Protein AF-A0A923MBY4-F1 (afdb_monomer)

Radius of gyration: 16.0 Å; Cα contacts (8 Å, |Δi|>4): 200; chains: 1; bounding box: 42×30×40 Å

InterPro domains:
  IPR032598 Transcriptional regulator RsaM-like [PF16245] (9-119)

Nearest PDB structures (foldseek):
  4o2h-assembly1_A-2  TM=8.541E-01  e=1.862E-09  Burkholderia cenoce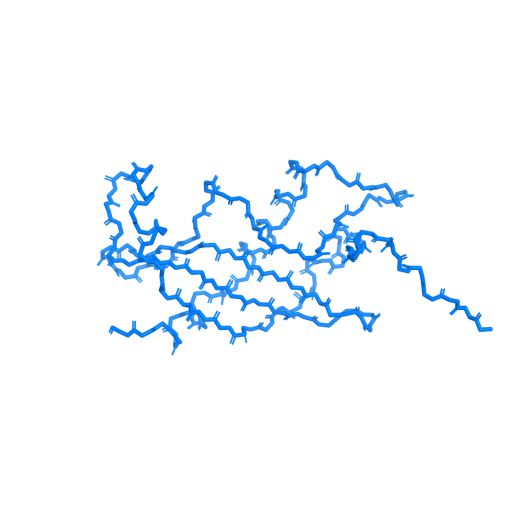pacia J2315
  4o2h-assembly2_B-3  TM=8.274E-01  e=9.490E-09  Burkholderia cenocepacia J2315
  4bg7-assembly1_B  TM=3.794E-01  e=2.774E-01  Tequintavirus T5
  1ylx-assembly1_B  TM=4.363E-01  e=9.270E-01  Geobacillus stearothermophilus
  5a4o-assembly1_B  TM=4.547E-01  e=3.942E+00  Burkholderia pseudomallei K96243

Solvent-accessible surface area (backbone atoms only — not comparable to full-atom values): 7611 Å² total; per-residue (Å²): 134,84,77,79,87,69,50,93,83,71,45,48,76,38,48,63,71,63,58,72,72,62,71,68,43,83,72,51,30,46,77,32,69,67,55,45,72,64,41,78,86,44,98,64,74,55,77,48,21,19,43,39,37,29,34,34,78,55,95,93,38,83,46,47,43,30,43,40,34,35,24,40,86,91,65,50,73,44,71,48,77,92,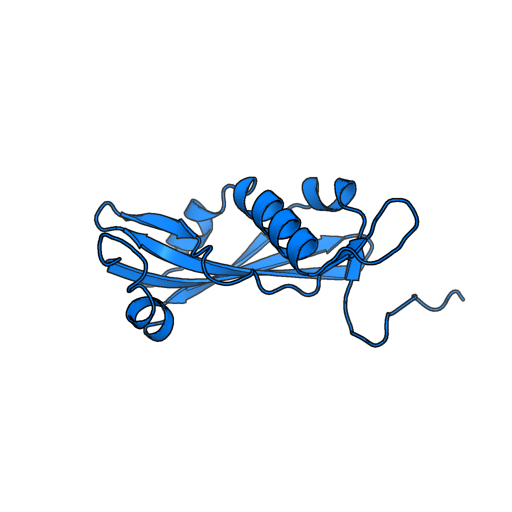52,76,66,49,58,42,66,38,44,22,47,99,88,66,48,75,51,52,72,70,56,37,43,54,51,52,50,54,45,55,72,70,48,87,52,58,69,65,45,56,77,49,40,86,128

Secondary structure (DSSP, 8-state):
-PPP---TT--EEEEHHHHTT--PEEEEEEE-HHHHHTGGGSSS--SEEEEEEEEEEETTEEEEEEEEEEE-TT--EEE--SSPPEESEEEE-TTSPBPPHHHHHHHHHHHHHHS--HHHHHHTS--

Sequence (127 aa):
MSVPSHSFDRRVRLKTEPLRTIVFEHVCTLQDLSILDDSNHIGEPPVSAGMTEWQARFDGHLLSLSWDWMRTKDGTLIADTSVPPRSNLQPIDARGYDRTEHDTHAILWSVIGAMSWQPAARSNAPV

Structure (mmCIF, N/CA/C/O backbone):
data_AF-A0A923MBY4-F1
#
_entry.id   AF-A0A923MBY4-F1
#
loop_
_atom_site.group_PDB
_atom_site.id
_atom_site.type_symbol
_atom_site.label_atom_id
_atom_site.label_alt_id
_atom_site.label_comp_id
_atom_site.label_asym_id
_atom_site.label_entity_id
_atom_site.label_seq_id
_atom_site.pdbx_PDB_ins_code
_atom_site.Cartn_x
_atom_site.Cartn_y
_atom_site.Cartn_z
_atom_site.occupancy
_atom_site.B_iso_or_equiv
_atom_site.auth_seq_id
_atom_site.auth_comp_id
_atom_site.auth_asym_id
_atom_site.auth_atom_id
_atom_site.pdbx_PDB_model_num
ATOM 1 N N . MET A 1 1 ? 22.976 -15.629 -21.373 1.00 34.56 1 MET A N 1
ATOM 2 C CA . MET A 1 1 ? 22.132 -15.581 -20.160 1.00 34.56 1 MET A CA 1
ATOM 3 C C . MET A 1 1 ? 22.127 -14.143 -19.680 1.00 34.56 1 MET A C 1
ATOM 5 O O . MET A 1 1 ? 23.194 -13.641 -19.359 1.00 34.56 1 MET A O 1
ATOM 9 N N . SER A 1 2 ? 20.987 -13.454 -19.747 1.00 39.25 2 SER A N 1
ATOM 10 C CA . SER A 1 2 ? 20.875 -12.085 -19.232 1.00 39.25 2 SER A CA 1
ATOM 11 C C . SER A 1 2 ? 20.676 -12.164 -17.725 1.00 39.25 2 SER A C 1
ATOM 13 O O . SER A 1 2 ? 19.744 -12.819 -17.266 1.00 39.25 2 SER A O 1
ATOM 15 N N . VAL A 1 3 ? 21.571 -11.544 -16.964 1.00 40.66 3 VAL A N 1
ATOM 16 C CA . VAL A 1 3 ? 21.411 -11.382 -15.516 1.00 40.66 3 VAL A CA 1
ATOM 17 C C . VAL A 1 3 ? 20.214 -10.448 -15.298 1.00 40.66 3 VAL A C 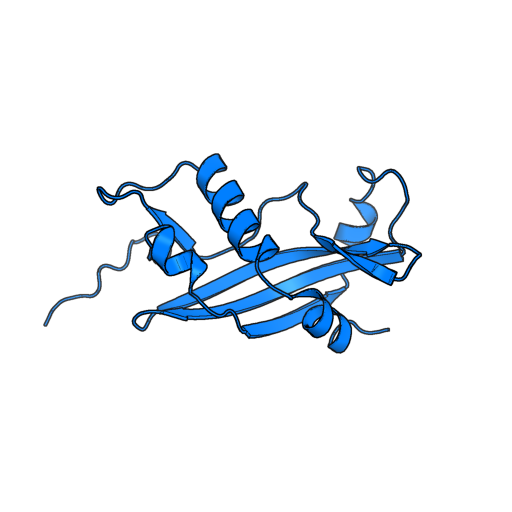1
ATOM 19 O O . VAL A 1 3 ? 20.152 -9.416 -15.974 1.00 40.66 3 VAL A O 1
ATOM 22 N N . PRO A 1 4 ? 19.247 -10.766 -14.420 1.00 49.06 4 PRO A N 1
ATOM 23 C CA . PRO A 1 4 ? 18.211 -9.804 -14.084 1.00 49.06 4 PRO A CA 1
ATOM 24 C C . PRO A 1 4 ? 18.882 -8.597 -13.430 1.00 49.06 4 PRO A C 1
ATOM 26 O O . PRO A 1 4 ? 19.708 -8.744 -12.528 1.00 49.06 4 PRO A O 1
ATOM 29 N N . SER A 1 5 ? 18.528 -7.404 -13.898 1.00 49.16 5 SER A N 1
ATOM 30 C CA . SER A 1 5 ? 18.877 -6.128 -13.280 1.00 49.16 5 SER A CA 1
ATOM 31 C C . SER A 1 5 ? 18.185 -6.027 -11.913 1.00 49.16 5 SER A C 1
ATOM 33 O O . SER A 1 5 ? 17.187 -5.328 -11.748 1.00 49.16 5 SER A O 1
ATOM 35 N N . HIS A 1 6 ? 18.679 -6.762 -10.919 1.00 49.94 6 HIS A N 1
ATOM 36 C CA . HIS A 1 6 ? 18.342 -6.493 -9.532 1.00 49.94 6 HIS A CA 1
ATOM 37 C C . HIS A 1 6 ? 19.115 -5.253 -9.119 1.00 49.94 6 HIS A C 1
ATOM 39 O O . HIS A 1 6 ? 20.343 -5.260 -9.047 1.00 49.94 6 HIS A O 1
ATOM 45 N N . SER A 1 7 ? 18.384 -4.180 -8.853 1.00 58.88 7 SER A N 1
ATOM 46 C CA . SER A 1 7 ? 18.960 -3.078 -8.108 1.00 58.88 7 SER A CA 1
ATOM 47 C C . SER A 1 7 ? 19.383 -3.580 -6.725 1.00 58.88 7 SER A C 1
ATOM 49 O O . SER A 1 7 ? 18.655 -4.332 -6.071 1.00 58.88 7 SER A O 1
ATOM 51 N N . PHE A 1 8 ? 20.576 -3.181 -6.282 1.00 76.75 8 PHE A N 1
ATOM 52 C CA . PHE A 1 8 ? 21.161 -3.595 -5.002 1.00 76.75 8 PHE A CA 1
ATOM 53 C C . PHE A 1 8 ? 20.296 -3.205 -3.789 1.00 76.75 8 PHE A C 1
ATOM 55 O O . PHE A 1 8 ? 20.430 -3.800 -2.721 1.00 76.75 8 PHE A O 1
ATOM 62 N N . ASP A 1 9 ? 19.372 -2.257 -3.970 1.00 87.38 9 ASP A N 1
ATOM 63 C CA . ASP A 1 9 ? 18.413 -1.783 -2.966 1.00 87.38 9 ASP A CA 1
ATOM 64 C C . ASP A 1 9 ? 17.163 -2.670 -2.804 1.00 87.38 9 ASP A C 1
ATOM 66 O O . ASP A 1 9 ? 16.296 -2.356 -1.990 1.00 87.38 9 ASP A O 1
ATOM 70 N N . ARG A 1 10 ? 17.058 -3.777 -3.557 1.00 85.81 10 ARG A N 1
ATOM 71 C CA . ARG A 1 10 ? 15.911 -4.709 -3.543 1.00 85.81 10 ARG A CA 1
ATOM 72 C C . ARG A 1 10 ? 14.570 -4.058 -3.915 1.00 85.81 10 ARG A C 1
ATOM 74 O O . ARG A 1 10 ? 13.519 -4.645 -3.654 1.00 85.81 10 ARG A O 1
ATOM 81 N N . ARG A 1 11 ? 14.591 -2.881 -4.549 1.00 93.62 11 ARG A N 1
ATOM 82 C CA . ARG A 1 11 ? 13.395 -2.208 -5.068 1.00 93.62 11 ARG A CA 1
ATOM 83 C C . ARG A 1 11 ? 13.062 -2.696 -6.475 1.00 93.62 11 ARG A C 1
ATOM 85 O O . ARG A 1 11 ? 13.949 -2.864 -7.315 1.00 93.62 11 ARG A O 1
ATOM 92 N N . VAL A 1 12 ? 11.773 -2.858 -6.757 1.00 94.25 12 VAL A N 1
ATOM 93 C CA . VAL A 1 12 ? 11.259 -3.152 -8.098 1.00 94.25 12 VAL A CA 1
ATOM 94 C C . VAL A 1 12 ? 10.919 -1.838 -8.793 1.00 94.25 12 VAL A C 1
ATOM 96 O O . VAL A 1 12 ? 10.018 -1.114 -8.368 1.00 94.25 12 VAL A O 1
ATOM 99 N N . ARG A 1 13 ? 11.655 -1.521 -9.863 1.00 94.62 13 ARG A N 1
ATOM 100 C CA . ARG A 1 13 ? 11.479 -0.283 -10.629 1.00 94.62 13 ARG A CA 1
ATOM 101 C C . ARG A 1 13 ? 10.438 -0.458 -11.723 1.00 94.62 13 ARG A C 1
ATOM 103 O O . ARG A 1 13 ? 10.637 -1.266 -12.625 1.00 94.62 13 ARG A O 1
ATOM 110 N N . LEU A 1 14 ? 9.346 0.303 -11.652 1.00 94.44 14 LEU A N 1
ATOM 111 C CA . LEU A 1 14 ? 8.236 0.229 -12.607 1.00 94.44 14 LEU A CA 1
ATOM 112 C C . LEU A 1 14 ? 7.798 1.618 -13.058 1.00 94.44 14 LEU A C 1
ATOM 114 O O . LEU A 1 14 ? 7.758 2.562 -12.273 1.00 94.44 14 LEU A O 1
ATOM 118 N N . LYS A 1 15 ? 7.429 1.744 -14.333 1.00 93.25 15 LYS A N 1
ATOM 119 C CA . LYS A 1 15 ? 6.757 2.954 -14.820 1.00 93.25 15 LYS A CA 1
ATOM 120 C C . LYS A 1 15 ? 5.373 3.078 -14.176 1.00 93.25 15 LYS A C 1
ATOM 122 O O . LYS A 1 15 ? 4.758 2.075 -13.809 1.00 93.25 15 LYS A O 1
ATOM 127 N N . THR A 1 16 ? 4.875 4.305 -14.061 1.00 85.81 16 THR A N 1
ATOM 128 C CA . THR A 1 16 ? 3.588 4.593 -13.410 1.00 85.81 16 THR A CA 1
ATOM 129 C C . THR A 1 16 ? 2.402 3.945 -14.127 1.00 85.81 16 THR A C 1
ATOM 131 O O . THR A 1 16 ? 1.456 3.515 -13.476 1.00 85.81 16 THR A O 1
ATOM 134 N N . GLU A 1 17 ? 2.431 3.854 -15.454 1.00 88.25 17 GLU A N 1
ATOM 135 C CA . GLU A 1 17 ? 1.314 3.340 -16.246 1.00 88.25 17 GLU A CA 1
ATOM 136 C C . GLU A 1 17 ? 1.049 1.847 -15.981 1.00 88.25 17 GLU A C 1
ATOM 138 O O . GLU A 1 17 ? -0.085 1.526 -15.620 1.00 88.25 17 GLU A O 1
ATOM 143 N N . PRO A 1 18 ? 2.049 0.939 -16.045 1.00 87.94 18 PRO A N 1
ATOM 144 C CA . PRO A 1 18 ? 1.873 -0.446 -15.618 1.00 87.94 18 PRO A CA 1
ATOM 145 C C . PRO A 1 18 ? 1.314 -0.585 -14.203 1.00 87.94 18 PRO A C 1
ATOM 147 O O . PRO A 1 18 ? 0.394 -1.374 -14.005 1.00 87.94 18 PRO A O 1
ATOM 150 N N . LEU A 1 19 ? 1.803 0.211 -13.241 1.00 87.12 19 LEU A N 1
ATOM 151 C CA . LEU A 1 19 ? 1.377 0.131 -11.836 1.00 87.12 19 LEU A CA 1
ATOM 152 C C . LEU A 1 19 ? -0.141 0.270 -11.663 1.00 87.12 19 LEU A C 1
ATOM 154 O O . LEU A 1 19 ? -0.717 -0.403 -10.815 1.00 87.12 19 LEU A O 1
ATOM 158 N N . ARG A 1 20 ? -0.804 1.085 -12.492 1.00 86.31 20 ARG A N 1
ATOM 159 C CA . ARG A 1 20 ? -2.264 1.289 -12.438 1.00 86.31 20 ARG A CA 1
ATOM 160 C C . ARG A 1 20 ? -3.078 0.081 -12.902 1.00 86.31 20 ARG A C 1
ATOM 162 O O . ARG A 1 20 ? -4.275 0.030 -12.647 1.00 86.31 20 ARG A O 1
ATOM 169 N N . THR A 1 21 ? -2.454 -0.852 -13.615 1.00 90.44 21 THR A N 1
ATOM 170 C CA . THR A 1 21 ? -3.114 -2.042 -14.181 1.00 90.44 21 THR A CA 1
ATOM 171 C C . THR A 1 21 ? -2.887 -3.303 -13.353 1.00 90.44 21 THR A C 1
ATOM 173 O O . THR A 1 21 ? -3.493 -4.338 -13.624 1.00 90.44 21 THR A O 1
ATOM 176 N N . ILE A 1 22 ? -2.009 -3.230 -12.352 1.00 94.31 22 ILE A N 1
ATOM 177 C CA . ILE A 1 22 ? -1.655 -4.371 -11.516 1.00 94.31 22 ILE A CA 1
ATOM 178 C C . ILE A 1 22 ? -2.794 -4.654 -10.544 1.00 94.31 22 ILE A C 1
ATOM 180 O O . ILE A 1 22 ? -3.239 -3.778 -9.804 1.00 94.31 22 ILE A O 1
ATOM 184 N N . VAL A 1 23 ? -3.231 -5.910 -10.529 1.00 94.62 23 VAL A N 1
ATOM 185 C CA . VAL A 1 23 ? -4.211 -6.404 -9.566 1.00 94.62 23 VAL A CA 1
ATOM 186 C C . VAL A 1 23 ? -3.456 -6.910 -8.346 1.00 94.62 23 VAL A C 1
ATOM 188 O O . VAL A 1 23 ? -2.737 -7.906 -8.419 1.00 94.62 23 VAL A O 1
ATOM 191 N N . PHE A 1 24 ? -3.604 -6.194 -7.237 1.00 97.06 24 PHE A N 1
ATOM 192 C CA . PHE A 1 24 ? -3.090 -6.616 -5.944 1.00 97.06 24 PHE A CA 1
ATOM 193 C C . PHE A 1 24 ? -4.097 -7.529 -5.249 1.00 97.06 24 PHE A C 1
ATOM 195 O O . PHE A 1 24 ? -5.287 -7.224 -5.167 1.00 97.06 24 PHE A O 1
ATOM 202 N N . GLU A 1 25 ? -3.595 -8.635 -4.723 1.00 96.88 25 GLU A N 1
ATOM 203 C CA . GLU A 1 25 ? -4.332 -9.604 -3.928 1.00 96.88 25 GLU A CA 1
ATOM 204 C C . GLU A 1 25 ? -4.095 -9.338 -2.442 1.00 96.88 25 GLU A C 1
ATOM 206 O O . GLU A 1 25 ? -2.978 -9.028 -2.016 1.00 96.88 25 GLU A O 1
ATOM 211 N N . HIS A 1 26 ? -5.161 -9.460 -1.654 1.00 97.38 26 HIS A N 1
ATOM 212 C CA . HIS A 1 26 ? -5.101 -9.317 -0.204 1.00 97.38 26 HIS A CA 1
ATOM 213 C C . HIS A 1 26 ? -4.295 -10.465 0.408 1.00 97.38 26 HIS A C 1
ATOM 215 O O . HIS A 1 26 ? -4.529 -11.628 0.081 1.00 97.38 26 HIS A O 1
ATOM 221 N N . VAL A 1 27 ? -3.359 -10.136 1.299 1.00 97.12 27 VAL A N 1
ATOM 222 C CA . VAL A 1 27 ? -2.565 -11.122 2.044 1.00 97.12 27 VAL A CA 1
ATOM 223 C C . VAL A 1 27 ? -3.086 -11.239 3.467 1.00 97.12 27 VAL A C 1
ATOM 225 O O . VAL A 1 27 ? -3.442 -12.328 3.916 1.00 97.12 27 VAL A O 1
ATOM 228 N N . CYS A 1 28 ? -3.123 -10.124 4.197 1.00 95.75 28 CYS A N 1
ATOM 229 C CA . CYS A 1 28 ? -3.604 -10.111 5.571 1.00 95.75 28 CYS A CA 1
ATOM 230 C C . CYS A 1 28 ? -4.061 -8.721 6.014 1.00 95.75 28 CYS A C 1
ATOM 232 O O . CYS A 1 28 ? -3.808 -7.692 5.385 1.00 95.75 28 CYS A O 1
ATOM 234 N N . THR A 1 29 ? -4.793 -8.687 7.122 1.00 96.31 29 THR A N 1
ATOM 235 C CA . THR A 1 29 ? -5.142 -7.457 7.826 1.00 96.31 29 THR A CA 1
ATOM 236 C C . THR A 1 29 ? -5.055 -7.726 9.310 1.00 96.31 29 THR A C 1
ATOM 238 O O . THR A 1 29 ? -5.562 -8.735 9.789 1.00 96.31 29 THR A O 1
ATOM 241 N N . LEU A 1 30 ? -4.353 -6.849 10.011 1.00 94.50 30 LEU A N 1
ATOM 242 C CA . LEU A 1 30 ? -4.040 -6.991 11.423 1.00 94.50 30 LEU A CA 1
ATOM 243 C C . LEU A 1 30 ? -4.496 -5.728 12.133 1.00 94.50 30 LEU A C 1
ATOM 245 O O . LEU A 1 30 ? -4.315 -4.637 11.598 1.00 94.50 30 LEU A O 1
ATOM 249 N N . GLN A 1 31 ? -5.085 -5.881 13.315 1.00 94.06 31 GLN A N 1
ATOM 250 C CA . GLN A 1 31 ? -5.274 -4.757 14.227 1.00 94.06 31 GLN A CA 1
ATOM 251 C C . GLN A 1 31 ? -3.946 -4.428 14.907 1.00 94.06 31 GLN A C 1
ATOM 253 O O . GLN A 1 31 ? -3.194 -5.332 15.269 1.00 94.06 31 GLN A O 1
ATOM 258 N N . ASP A 1 32 ? -3.691 -3.140 15.100 1.00 93.00 32 ASP A N 1
ATOM 259 C CA . ASP A 1 32 ? -2.515 -2.632 15.793 1.00 93.00 32 ASP A CA 1
ATOM 260 C C . ASP A 1 32 ? -2.932 -1.460 16.685 1.00 93.00 32 ASP A C 1
ATOM 262 O O . ASP A 1 32 ? -3.433 -0.437 16.212 1.00 93.00 32 ASP A O 1
ATOM 266 N N . LEU A 1 33 ? -2.755 -1.635 17.995 1.00 90.69 33 LEU A N 1
ATOM 267 C CA . LEU A 1 33 ? -3.124 -0.627 18.986 1.00 90.69 33 LEU A CA 1
ATOM 268 C C . LEU A 1 33 ? -2.213 0.601 18.924 1.00 90.69 33 LEU A C 1
ATOM 270 O O . LEU A 1 33 ? -2.675 1.690 19.234 1.00 90.69 33 LEU A O 1
ATOM 274 N N . SER A 1 34 ? -0.964 0.459 18.470 1.00 91.12 34 SER A N 1
ATOM 275 C CA . SER A 1 34 ? -0.059 1.608 18.353 1.00 91.12 34 SER A CA 1
ATOM 276 C C . SER A 1 34 ? -0.549 2.614 17.308 1.00 91.12 34 SER A C 1
ATOM 278 O O . SER A 1 34 ? -0.553 3.814 17.556 1.00 91.12 34 SER A O 1
ATOM 280 N N . ILE A 1 35 ? -1.088 2.123 16.187 1.00 90.12 35 ILE A N 1
ATOM 281 C CA . ILE A 1 35 ? -1.709 2.963 15.151 1.00 90.12 35 ILE A CA 1
ATOM 282 C C . ILE A 1 35 ? -2.971 3.644 15.698 1.00 90.12 35 ILE A C 1
ATOM 284 O O . ILE A 1 35 ? -3.270 4.790 15.365 1.00 90.12 35 ILE A O 1
ATOM 288 N N . LEU A 1 36 ? -3.723 2.951 16.558 1.00 89.69 36 LEU A N 1
ATOM 289 C CA . LEU A 1 36 ? -4.899 3.527 17.202 1.00 89.69 36 LEU A CA 1
ATOM 290 C C . LEU A 1 36 ? -4.505 4.667 18.154 1.00 89.69 36 LEU A C 1
ATOM 292 O O . LEU A 1 36 ? -5.137 5.722 18.124 1.00 89.69 36 LEU A O 1
ATOM 296 N N . ASP A 1 37 ? -3.449 4.486 18.943 1.00 88.56 37 ASP A N 1
ATOM 297 C CA . ASP A 1 37 ? -2.941 5.496 19.878 1.00 88.56 37 ASP A CA 1
ATOM 298 C C . ASP A 1 37 ? -2.379 6.740 19.153 1.00 88.56 37 ASP A C 1
AT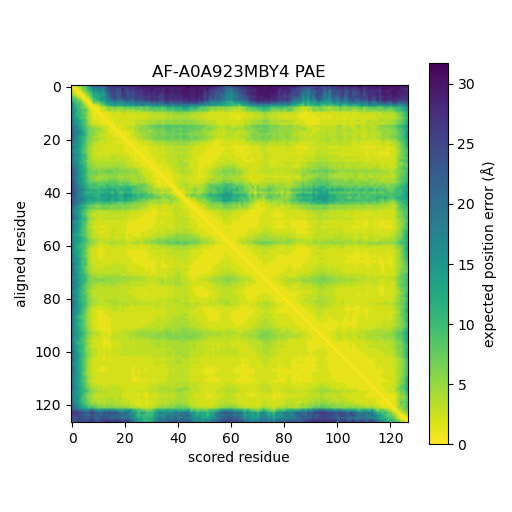OM 300 O O . ASP A 1 37 ? -2.515 7.867 19.642 1.00 88.56 37 ASP A O 1
ATOM 304 N N . ASP A 1 38 ? -1.834 6.561 17.946 1.00 87.06 38 ASP A N 1
ATOM 305 C CA . ASP A 1 38 ? -1.281 7.633 17.104 1.00 87.06 38 ASP A CA 1
ATOM 306 C C . ASP A 1 38 ? -2.342 8.381 16.260 1.00 87.06 38 ASP A C 1
ATOM 308 O O . ASP A 1 38 ? -2.048 9.372 15.578 1.00 87.06 38 ASP A O 1
ATOM 312 N N . SER A 1 39 ? -3.620 7.994 16.357 1.00 84.81 39 SER A N 1
ATOM 313 C CA . SER A 1 39 ? -4.730 8.568 15.573 1.00 84.81 39 SER A CA 1
ATOM 314 C C . SER A 1 39 ? -5.204 9.966 16.021 1.00 84.81 39 SER A C 1
ATOM 316 O O . SER A 1 39 ? -6.239 10.459 15.569 1.00 84.81 39 SER A O 1
ATOM 318 N N . ASN A 1 40 ? -4.421 10.663 16.854 1.00 81.50 40 ASN A N 1
ATOM 319 C CA . ASN A 1 40 ? -4.724 12.002 17.394 1.00 81.50 40 ASN A CA 1
ATOM 320 C C . ASN A 1 40 ? -4.930 13.086 16.321 1.00 81.50 40 ASN A C 1
ATOM 322 O O . ASN A 1 40 ? -5.454 14.162 16.605 1.00 81.50 40 ASN A O 1
ATOM 326 N N . HIS A 1 41 ? -4.491 12.823 15.092 1.00 81.44 41 HIS A N 1
ATOM 327 C CA . HIS A 1 41 ? -4.645 13.723 13.957 1.00 81.44 41 HIS A CA 1
ATOM 328 C C . HIS A 1 41 ? -6.057 13.687 13.341 1.00 81.44 41 HIS A C 1
ATOM 330 O O . HIS A 1 41 ? -6.376 14.523 12.493 1.00 81.44 41 HIS A O 1
ATOM 336 N N . ILE A 1 42 ? -6.912 12.746 13.756 1.00 79.31 42 ILE A N 1
ATOM 337 C CA . ILE A 1 42 ? -8.288 12.620 13.274 1.00 79.31 42 ILE A CA 1
ATOM 338 C C . ILE A 1 42 ? -9.249 13.318 14.232 1.00 79.31 42 ILE A C 1
ATOM 340 O O . ILE A 1 42 ? -9.181 13.155 15.446 1.00 79.31 42 ILE A O 1
ATOM 344 N N . GLY A 1 43 ? -10.179 14.102 13.676 1.00 80.94 43 GLY A N 1
ATOM 345 C CA . GLY A 1 43 ? -11.137 14.881 14.468 1.00 80.94 43 GLY A CA 1
ATOM 346 C C . GLY A 1 43 ? -12.084 14.038 15.332 1.00 80.94 43 GLY A C 1
ATOM 347 O O . GLY A 1 43 ? -12.581 14.528 16.344 1.00 80.94 43 GLY A O 1
ATOM 348 N N . GLU A 1 44 ? -12.319 12.778 14.962 1.00 85.38 44 GLU A N 1
ATOM 349 C CA . GLU A 1 44 ? -13.050 11.805 15.769 1.00 85.38 44 GLU A CA 1
ATOM 350 C C . GLU A 1 44 ? -12.206 10.535 15.967 1.00 85.38 44 GLU A C 1
ATOM 352 O O . GLU A 1 44 ? -11.760 9.959 14.972 1.00 85.38 44 GLU A O 1
ATOM 357 N N . PRO A 1 45 ? -12.019 10.060 17.215 1.00 86.94 45 PRO A N 1
ATOM 358 C CA . PRO A 1 45 ? -11.228 8.865 17.473 1.00 86.94 45 PRO A CA 1
ATOM 359 C C . PRO A 1 45 ? -11.800 7.635 16.752 1.00 86.94 45 PRO A C 1
ATOM 361 O O . PRO A 1 45 ? -12.994 7.335 16.914 1.00 86.94 45 PRO A O 1
ATOM 364 N N . PRO A 1 46 ? -10.980 6.905 15.977 1.00 92.62 46 PRO A N 1
ATOM 365 C CA . PRO A 1 46 ? -11.392 5.644 15.388 1.00 92.62 46 PRO A CA 1
ATOM 366 C C . PRO A 1 46 ? -11.653 4.589 16.471 1.00 92.62 46 PRO A C 1
ATOM 368 O O . PRO A 1 46 ? -11.174 4.677 17.598 1.00 92.62 46 PRO A O 1
ATOM 371 N N . VAL 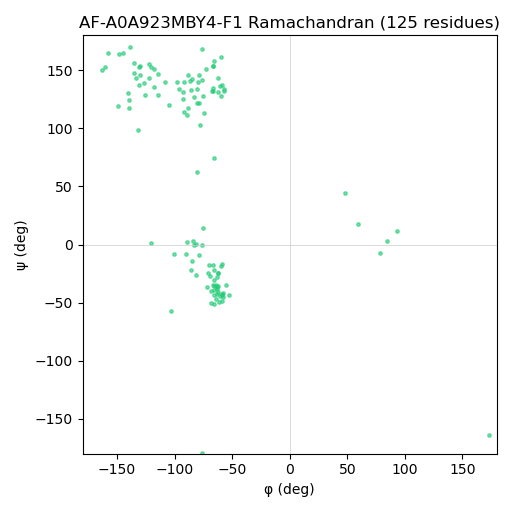A 1 47 ? -12.448 3.574 16.134 1.00 94.00 47 VAL A N 1
ATOM 372 C CA . VAL A 1 47 ? -12.791 2.470 17.050 1.00 94.00 47 VAL A CA 1
ATOM 373 C C . VAL A 1 47 ? -11.759 1.345 17.033 1.00 94.00 47 VAL A C 1
ATOM 375 O O . VAL A 1 47 ? -11.707 0.532 17.947 1.00 94.00 47 VAL A O 1
ATOM 378 N N . SER A 1 48 ? -10.985 1.250 15.956 1.00 94.25 48 SER A N 1
ATOM 379 C CA . SER A 1 48 ? -9.906 0.281 15.782 1.00 94.25 48 SER A CA 1
ATOM 380 C C . SER A 1 48 ? -9.011 0.753 14.647 1.00 94.25 48 SER A C 1
ATOM 382 O O . SER A 1 48 ? -9.508 1.358 13.695 1.00 94.25 48 SER A O 1
ATOM 384 N N . ALA A 1 49 ? -7.732 0.419 14.704 1.00 95.69 49 ALA A N 1
ATOM 385 C CA . ALA A 1 49 ? -6.781 0.701 13.644 1.00 95.69 49 ALA A CA 1
ATOM 386 C C . ALA A 1 49 ? -5.852 -0.494 13.437 1.00 95.69 49 ALA A C 1
ATOM 388 O O . ALA A 1 49 ? -5.883 -1.460 14.207 1.00 95.69 49 ALA A O 1
ATOM 389 N N . GLY A 1 50 ? -5.067 -0.450 12.372 1.00 96.00 50 GLY A N 1
ATOM 390 C CA . GLY A 1 50 ? -4.175 -1.539 12.039 1.00 96.00 50 GLY A CA 1
ATOM 391 C C . GLY A 1 50 ? -3.496 -1.365 10.696 1.00 96.00 50 GLY A C 1
ATOM 392 O O . GLY A 1 50 ? -3.521 -0.288 10.110 1.00 96.00 50 GLY A O 1
ATOM 393 N N . MET A 1 51 ? -2.936 -2.457 10.187 1.00 96.81 51 MET A N 1
ATOM 394 C CA . MET A 1 51 ? -2.281 -2.501 8.882 1.00 96.81 51 MET A CA 1
ATOM 395 C C . MET A 1 51 ? -2.924 -3.547 7.971 1.00 96.81 51 MET A C 1
ATOM 397 O O . MET A 1 51 ? -3.574 -4.496 8.425 1.00 96.81 51 MET A O 1
ATOM 401 N N . THR A 1 52 ? -2.780 -3.353 6.665 1.00 98.00 52 THR A N 1
ATOM 402 C CA . THR A 1 52 ? -3.205 -4.308 5.637 1.00 98.00 52 THR A CA 1
ATOM 403 C C . THR A 1 52 ? -2.058 -4.530 4.657 1.00 98.00 52 THR A C 1
ATOM 405 O O . THR A 1 52 ? -1.378 -3.573 4.291 1.00 98.00 52 THR A O 1
ATOM 408 N N . GLU A 1 53 ? -1.820 -5.780 4.262 1.00 98.12 53 GLU A N 1
ATOM 409 C CA . GLU A 1 53 ? -0.745 -6.180 3.347 1.00 98.12 53 GLU A CA 1
ATOM 410 C C . GLU A 1 53 ? -1.339 -6.808 2.090 1.00 98.12 53 GLU A C 1
ATOM 412 O O . GLU A 1 53 ? -2.259 -7.632 2.150 1.00 98.12 53 GLU A O 1
ATOM 417 N N . TRP A 1 54 ? -0.791 -6.402 0.951 1.00 98.38 54 TRP A N 1
ATOM 418 C CA . TRP A 1 54 ? -1.231 -6.792 -0.374 1.00 98.38 54 TRP A CA 1
ATOM 419 C C . TRP A 1 54 ? -0.032 -7.145 -1.240 1.00 98.38 54 TRP A C 1
ATOM 421 O O . TRP A 1 54 ? 1.038 -6.546 -1.127 1.00 98.38 54 TRP A O 1
ATOM 431 N N . GLN A 1 55 ? -0.222 -8.092 -2.153 1.00 98.06 55 GLN A N 1
ATOM 432 C CA . GLN A 1 55 ? 0.836 -8.531 -3.052 1.00 98.06 55 GLN A CA 1
ATOM 433 C C . GLN A 1 55 ? 0.353 -8.667 -4.489 1.00 98.06 55 GLN A C 1
ATOM 435 O O . GLN A 1 55 ? -0.824 -8.889 -4.750 1.00 98.06 55 GLN A O 1
ATOM 440 N N . ALA A 1 56 ? 1.279 -8.584 -5.432 1.00 97.25 56 ALA A N 1
ATOM 441 C CA . ALA A 1 56 ? 1.011 -8.881 -6.831 1.00 97.25 56 ALA A CA 1
ATOM 442 C C . ALA A 1 56 ? 2.225 -9.538 -7.484 1.00 97.25 56 ALA A C 1
ATOM 444 O O . ALA A 1 56 ? 3.344 -9.474 -6.969 1.00 97.25 56 ALA A O 1
ATOM 445 N N . ARG A 1 57 ? 2.021 -10.141 -8.656 1.00 95.31 57 ARG A N 1
ATOM 446 C CA . ARG A 1 57 ? 3.117 -10.559 -9.533 1.00 95.31 57 ARG A CA 1
ATOM 447 C C . ARG A 1 57 ? 3.082 -9.763 -10.824 1.00 95.31 57 ARG A C 1
ATOM 449 O O . ARG A 1 57 ? 2.053 -9.712 -11.489 1.00 95.31 57 ARG A O 1
ATOM 456 N N . PHE A 1 58 ? 4.217 -9.183 -11.193 1.00 92.81 58 PHE A N 1
ATOM 457 C CA . PHE A 1 58 ? 4.374 -8.460 -12.450 1.00 92.81 58 PHE A CA 1
ATOM 458 C C . PHE A 1 58 ? 5.738 -8.773 -13.054 1.00 92.81 58 PHE A C 1
ATOM 460 O O . PHE A 1 58 ? 6.755 -8.621 -12.384 1.00 92.81 58 PHE A O 1
ATOM 467 N N . ASP A 1 59 ? 5.743 -9.249 -14.299 1.00 90.44 59 ASP A N 1
ATOM 468 C CA . ASP A 1 59 ? 6.958 -9.608 -15.046 1.00 90.44 59 ASP A CA 1
ATOM 469 C C . ASP A 1 59 ? 7.941 -10.494 -14.245 1.00 90.44 59 ASP A C 1
ATOM 471 O O . ASP A 1 59 ? 9.138 -10.245 -14.155 1.00 90.44 59 ASP A O 1
ATOM 475 N N . GLY A 1 60 ? 7.409 -11.509 -13.554 1.00 89.50 60 GLY A N 1
ATOM 476 C CA . GLY A 1 60 ? 8.199 -12.429 -12.724 1.00 89.50 60 GLY A CA 1
ATOM 477 C C . GLY A 1 60 ? 8.616 -11.892 -11.347 1.00 89.50 60 GLY A C 1
ATOM 478 O O . GLY A 1 60 ? 9.099 -12.668 -10.521 1.00 89.50 60 GLY A O 1
ATOM 479 N N . HIS A 1 61 ? 8.373 -10.616 -11.042 1.00 91.81 61 HIS A N 1
ATOM 480 C CA . HIS A 1 61 ? 8.675 -10.008 -9.746 1.00 91.81 61 HIS A CA 1
ATOM 481 C C . HIS A 1 61 ? 7.485 -10.084 -8.782 1.00 91.81 61 HIS A C 1
ATOM 483 O O . HIS A 1 61 ? 6.339 -9.887 -9.182 1.00 91.81 61 HIS A O 1
ATOM 489 N N . LEU A 1 62 ? 7.765 -10.357 -7.502 1.00 94.94 62 LEU A N 1
ATOM 490 C CA . LEU A 1 62 ? 6.793 -10.204 -6.416 1.00 94.94 62 LEU A CA 1
ATOM 491 C C . LEU A 1 62 ? 6.783 -8.742 -5.963 1.00 94.94 62 LEU A C 1
ATOM 493 O O . LEU A 1 62 ? 7.832 -8.181 -5.640 1.00 94.94 62 LEU A O 1
ATOM 497 N N . LEU A 1 63 ? 5.602 -8.144 -5.939 1.00 96.44 63 LEU A N 1
ATOM 498 C CA . LEU A 1 63 ? 5.362 -6.778 -5.496 1.00 96.44 63 LEU A CA 1
ATOM 499 C C . LEU A 1 63 ? 4.645 -6.822 -4.152 1.00 96.44 63 LEU A C 1
ATOM 501 O O . LEU A 1 63 ? 3.750 -7.649 -3.985 1.00 96.44 63 LEU A O 1
ATOM 505 N N . SER A 1 64 ? 5.012 -5.931 -3.237 1.00 97.56 64 SER A N 1
ATOM 506 C CA . SER A 1 64 ? 4.348 -5.763 -1.944 1.00 97.56 64 SER A CA 1
ATOM 507 C C . SER A 1 64 ? 3.843 -4.338 -1.774 1.00 97.56 64 SER A C 1
ATOM 509 O O . SER A 1 64 ? 4.482 -3.378 -2.222 1.00 97.56 64 SER A O 1
ATOM 511 N N . LEU A 1 65 ? 2.689 -4.198 -1.134 1.00 98.06 65 LEU A N 1
ATOM 512 C CA . LEU A 1 65 ? 2.078 -2.918 -0.819 1.00 98.06 65 LEU A CA 1
ATOM 513 C C . LEU A 1 65 ? 1.279 -3.045 0.479 1.00 98.06 65 LEU A C 1
ATOM 515 O O . LEU A 1 65 ? 0.315 -3.803 0.548 1.00 98.06 65 LEU A O 1
ATOM 519 N N . SER A 1 66 ? 1.652 -2.269 1.489 1.00 98.25 66 SER A N 1
ATOM 520 C CA . SER A 1 66 ? 0.904 -2.139 2.735 1.00 98.25 66 SER A CA 1
ATOM 521 C C . SER A 1 66 ? 0.689 -0.699 3.135 1.00 98.25 66 SER A C 1
ATOM 523 O O . SER A 1 66 ? 1.480 0.194 2.836 1.00 98.25 66 SER A O 1
ATOM 525 N N . TRP A 1 67 ? -0.397 -0.485 3.861 1.00 98.25 67 TRP A N 1
ATOM 526 C CA . TRP A 1 67 ? -0.749 0.798 4.448 1.00 98.25 67 TRP A CA 1
ATOM 527 C C . TRP A 1 67 ? -1.512 0.581 5.750 1.00 98.25 67 TRP A C 1
ATOM 529 O O . TRP A 1 67 ? -1.963 -0.531 6.048 1.00 98.25 67 TRP A O 1
ATOM 539 N N . ASP A 1 68 ? -1.598 1.651 6.531 1.00 97.19 68 ASP A N 1
ATOM 540 C CA . ASP A 1 68 ? -2.340 1.666 7.780 1.00 97.19 68 ASP A CA 1
ATOM 541 C C . ASP A 1 68 ? -3.791 2.045 7.502 1.00 97.19 68 ASP A C 1
ATOM 543 O O . ASP A 1 68 ? -4.105 2.793 6.572 1.00 97.19 68 ASP A O 1
ATOM 547 N N . TRP A 1 69 ? -4.700 1.475 8.278 1.00 96.44 69 TRP A N 1
ATOM 548 C CA . TRP A 1 69 ? -6.128 1.712 8.176 1.00 96.44 69 TRP A CA 1
ATOM 549 C C . TRP A 1 69 ? -6.703 2.039 9.544 1.00 96.44 69 TRP A C 1
ATOM 551 O O . TRP A 1 69 ? -6.222 1.591 10.582 1.00 96.44 69 TRP A O 1
ATOM 561 N N . MET A 1 70 ? -7.800 2.782 9.523 1.00 95.56 70 MET A N 1
ATOM 562 C CA . MET A 1 70 ? -8.603 3.091 10.695 1.00 95.56 70 MET A CA 1
ATOM 563 C C . MET A 1 70 ? -10.063 2.792 10.398 1.00 95.56 70 MET A C 1
ATOM 565 O O . MET A 1 70 ? -10.537 2.951 9.271 1.00 95.56 70 MET A O 1
ATOM 569 N N . ARG A 1 71 ? -10.783 2.342 11.423 1.00 95.19 71 ARG A N 1
ATOM 570 C CA . ARG A 1 71 ? -12.229 2.148 11.384 1.00 95.19 71 ARG A CA 1
ATOM 571 C C . ARG A 1 71 ? -12.897 3.271 12.155 1.00 95.19 71 ARG A C 1
ATOM 573 O O . ARG A 1 71 ? -12.663 3.422 13.350 1.00 95.19 71 ARG A O 1
ATOM 580 N N . THR A 1 72 ? -13.744 4.034 11.490 1.00 93.44 72 THR A N 1
ATOM 581 C CA . THR A 1 72 ? -14.576 5.073 12.106 1.00 93.44 72 THR A CA 1
ATOM 582 C C . THR A 1 72 ? -15.761 4.451 12.854 1.00 93.44 72 THR A C 1
ATOM 584 O O . THR A 1 72 ? -16.046 3.258 12.720 1.00 93.44 72 THR A O 1
ATOM 587 N N . LYS A 1 73 ? -16.472 5.241 13.671 1.00 91.25 73 LYS A N 1
ATOM 588 C CA . LYS A 1 73 ? -17.592 4.740 14.495 1.00 91.25 73 LYS A CA 1
ATOM 589 C C . LYS A 1 73 ? -18.772 4.193 13.690 1.00 91.25 73 LYS A C 1
ATOM 591 O O . LYS A 1 73 ? -19.469 3.306 14.167 1.00 91.25 73 LYS A O 1
ATOM 596 N N . ASP A 1 74 ? -18.976 4.687 12.472 1.00 91.94 74 ASP A N 1
ATOM 597 C CA . ASP A 1 74 ? -19.962 4.167 11.512 1.00 91.94 74 ASP A CA 1
ATOM 598 C C . ASP A 1 74 ? -19.513 2.848 10.839 1.00 91.94 74 ASP A C 1
ATOM 600 O O . ASP A 1 74 ? -20.237 2.278 10.024 1.00 91.94 74 ASP A O 1
ATOM 604 N N . GLY A 1 75 ? -18.320 2.346 11.175 1.00 91.19 75 GLY A N 1
ATOM 605 C CA . GLY A 1 75 ? -17.743 1.123 10.630 1.00 91.19 75 GLY A CA 1
ATOM 606 C C . GLY A 1 75 ? -17.008 1.309 9.301 1.00 91.19 75 GLY A C 1
ATOM 607 O O . GLY A 1 75 ? -16.531 0.320 8.729 1.00 91.19 75 GLY A O 1
ATOM 608 N N . THR A 1 76 ? -16.893 2.533 8.782 1.00 93.06 76 THR A N 1
ATOM 609 C CA . THR A 1 76 ? -16.145 2.817 7.550 1.00 93.06 76 THR A CA 1
ATOM 610 C C . THR A 1 76 ? -14.651 2.561 7.758 1.00 93.06 76 THR A C 1
ATOM 612 O O . THR A 1 76 ? -14.086 2.921 8.785 1.00 93.06 76 THR A O 1
ATOM 615 N N . LEU A 1 77 ? -14.009 1.885 6.795 1.00 94.69 77 LEU A N 1
ATOM 616 C CA . LEU A 1 77 ? -12.552 1.754 6.772 1.00 94.69 77 LEU A CA 1
ATOM 617 C C . LEU A 1 77 ? -11.965 2.871 5.917 1.00 94.69 77 LEU A C 1
ATOM 619 O O . LEU A 1 77 ? -12.315 3.004 4.741 1.00 94.69 77 LEU A O 1
ATOM 623 N N . ILE A 1 78 ? -11.052 3.629 6.506 1.00 95.25 78 ILE A N 1
ATOM 624 C CA . ILE A 1 78 ? -10.272 4.670 5.844 1.00 95.25 78 ILE A CA 1
ATOM 625 C C . ILE A 1 78 ? -8.792 4.306 5.915 1.00 95.25 78 ILE A C 1
ATOM 627 O O . ILE A 1 78 ? -8.366 3.612 6.836 1.00 95.25 78 ILE A O 1
ATOM 631 N N . ALA A 1 79 ? -8.013 4.747 4.932 1.00 96.12 79 ALA A N 1
ATOM 632 C CA . ALA A 1 79 ? -6.562 4.642 5.004 1.00 96.12 79 ALA A CA 1
ATOM 633 C C . ALA A 1 79 ? -6.008 5.776 5.877 1.00 96.12 79 ALA A C 1
ATOM 635 O O . ALA A 1 79 ? -6.482 6.909 5.774 1.00 96.12 79 ALA A O 1
ATOM 636 N N . ASP A 1 80 ? -5.006 5.479 6.702 1.00 94.88 80 ASP A N 1
ATOM 637 C CA . ASP A 1 80 ? -4.204 6.507 7.357 1.00 94.88 80 ASP A CA 1
ATOM 638 C C . ASP A 1 80 ? -3.201 7.071 6.349 1.00 94.88 80 ASP A C 1
ATOM 640 O O . ASP A 1 80 ? -2.194 6.444 6.021 1.00 94.88 80 ASP A O 1
ATOM 644 N N . THR A 1 81 ? -3.495 8.258 5.823 1.00 94.19 81 THR A N 1
ATOM 645 C CA . THR A 1 81 ? -2.622 8.939 4.863 1.00 94.19 81 THR A CA 1
ATOM 646 C C . THR A 1 81 ? -1.581 9.841 5.525 1.00 94.19 81 THR A C 1
ATOM 648 O O . THR A 1 81 ? -0.850 10.526 4.809 1.00 94.19 81 THR A O 1
ATOM 651 N N . SER A 1 82 ? -1.521 9.893 6.863 1.00 91.56 82 SER A N 1
ATOM 652 C CA . SER A 1 82 ? -0.511 10.670 7.596 1.00 91.56 82 SER A CA 1
ATOM 653 C C . SER A 1 82 ? 0.885 10.045 7.498 1.00 91.56 82 SER A C 1
ATOM 655 O O . SER A 1 82 ? 1.893 10.751 7.565 1.00 91.56 82 SER A O 1
ATOM 657 N N . VAL A 1 83 ? 0.937 8.736 7.245 1.00 92.81 83 VAL A N 1
ATOM 658 C CA . VAL A 1 83 ? 2.151 7.949 7.022 1.00 92.81 83 VAL A CA 1
ATOM 659 C C . VAL A 1 83 ? 2.197 7.415 5.588 1.00 92.81 83 VAL A C 1
ATOM 661 O O . VAL A 1 83 ? 1.158 7.142 4.988 1.00 92.81 83 VAL A O 1
ATOM 664 N N . PRO A 1 84 ? 3.383 7.274 4.974 1.00 96.06 84 PRO A N 1
ATOM 665 C CA . PRO A 1 84 ? 3.481 6.748 3.619 1.00 96.06 84 PRO A CA 1
ATOM 666 C C . PRO A 1 84 ? 3.206 5.233 3.556 1.00 96.06 84 PRO A C 1
ATOM 668 O O . PRO A 1 84 ? 3.546 4.506 4.494 1.00 96.06 84 PRO A O 1
ATOM 671 N N . PRO A 1 85 ? 2.679 4.716 2.427 1.00 97.62 85 PRO A N 1
ATOM 672 C CA . PRO A 1 85 ? 2.561 3.281 2.210 1.00 97.62 85 PRO A CA 1
ATOM 673 C C . PRO A 1 85 ? 3.935 2.612 2.202 1.00 97.62 85 PRO A C 1
ATOM 675 O O . PRO A 1 85 ? 4.907 3.142 1.655 1.00 97.62 85 PRO A O 1
ATOM 678 N N . ARG A 1 86 ? 4.008 1.400 2.744 1.00 97.56 86 ARG A N 1
ATOM 679 C CA . ARG A 1 86 ? 5.212 0.567 2.710 1.00 97.56 86 ARG A CA 1
ATOM 680 C C . ARG A 1 86 ? 5.151 -0.333 1.491 1.00 97.56 86 ARG A C 1
ATOM 682 O O . ARG A 1 86 ? 4.139 -0.965 1.208 1.00 97.56 86 ARG A O 1
ATOM 689 N N . SER A 1 87 ? 6.234 -0.368 0.727 1.00 97.44 87 SER A N 1
ATOM 690 C CA . SER A 1 87 ? 6.276 -1.112 -0.526 1.00 97.44 87 SER A CA 1
ATOM 691 C C . SER A 1 87 ? 7.710 -1.389 -0.955 1.00 97.44 87 SER A C 1
ATOM 693 O O . SER A 1 87 ? 8.620 -0.613 -0.657 1.00 97.44 87 SER A O 1
ATOM 695 N N . ASN A 1 88 ? 7.911 -2.471 -1.707 1.00 96.56 88 ASN A N 1
ATOM 696 C CA . ASN A 1 88 ? 9.156 -2.712 -2.432 1.00 96.56 88 ASN A CA 1
ATOM 697 C C . ASN A 1 88 ? 9.209 -2.009 -3.804 1.00 96.56 88 ASN A C 1
ATOM 699 O O . ASN A 1 88 ? 10.184 -2.173 -4.534 1.00 96.56 88 ASN A O 1
ATOM 703 N N . LEU A 1 89 ? 8.192 -1.230 -4.168 1.00 95.62 89 LEU A N 1
ATOM 704 C CA . LEU A 1 89 ? 8.119 -0.520 -5.440 1.00 95.62 89 LEU A CA 1
ATOM 705 C C . LEU A 1 89 ? 8.962 0.759 -5.433 1.00 95.62 89 LEU A C 1
ATOM 707 O O . LEU A 1 89 ? 9.064 1.454 -4.422 1.00 95.62 89 LEU A O 1
ATOM 711 N N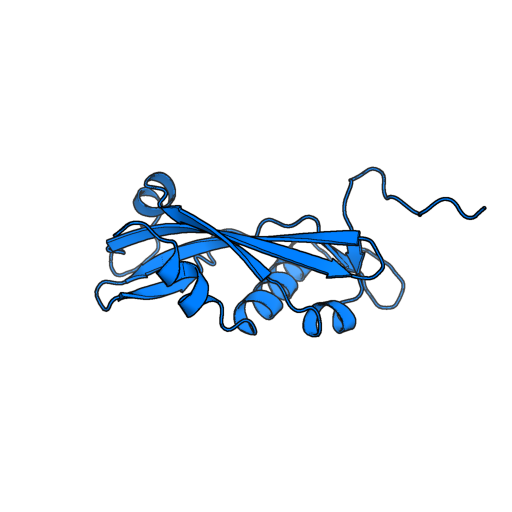 . GLN A 1 90 ? 9.531 1.077 -6.594 1.00 96.06 90 GLN A N 1
ATOM 712 C CA . GLN A 1 90 ? 10.161 2.356 -6.906 1.00 96.06 90 GLN A CA 1
ATOM 713 C C . GLN A 1 90 ? 9.638 2.834 -8.269 1.00 96.06 90 GLN A C 1
ATOM 715 O O . GLN A 1 90 ? 10.096 2.356 -9.309 1.00 96.06 90 GLN A O 1
ATOM 720 N N . PRO A 1 91 ? 8.651 3.743 -8.310 1.00 95.56 91 PRO A N 1
ATOM 721 C CA . PRO A 1 91 ? 8.197 4.320 -9.561 1.00 95.56 91 PRO A CA 1
ATOM 722 C C . PRO A 1 91 ? 9.345 5.031 -10.285 1.00 95.56 91 PRO A C 1
ATOM 724 O O . PRO A 1 91 ? 10.125 5.761 -9.665 1.00 95.56 91 PRO A O 1
ATOM 727 N N . ILE A 1 92 ? 9.421 4.835 -11.598 1.00 95.44 92 ILE A N 1
ATOM 728 C CA . ILE A 1 92 ? 10.387 5.491 -12.485 1.00 95.44 92 ILE A CA 1
ATOM 729 C C . ILE A 1 92 ? 9.674 6.307 -13.564 1.00 95.44 92 ILE A C 1
ATOM 731 O O . ILE A 1 92 ? 8.533 6.024 -13.942 1.00 95.44 92 ILE A O 1
ATOM 735 N N . ASP A 1 93 ? 10.337 7.346 -14.059 1.00 92.25 93 ASP A N 1
ATOM 736 C CA . ASP A 1 93 ? 9.842 8.152 -15.168 1.00 92.25 93 ASP A CA 1
ATOM 737 C C . ASP A 1 93 ? 10.006 7.455 -16.536 1.00 92.25 93 ASP A C 1
ATOM 739 O O . ASP A 1 93 ? 10.502 6.331 -16.660 1.00 92.25 93 ASP A O 1
ATOM 743 N N . ALA A 1 94 ? 9.580 8.132 -17.607 1.00 91.31 94 ALA A N 1
ATOM 744 C CA . ALA A 1 94 ? 9.679 7.596 -18.964 1.00 91.31 94 ALA A CA 1
ATOM 745 C C . ALA A 1 94 ? 11.130 7.338 -19.419 1.00 91.31 94 ALA A C 1
ATOM 747 O O . ALA A 1 94 ? 11.341 6.493 -20.294 1.00 91.31 94 ALA A O 1
ATOM 748 N N . ARG A 1 95 ? 12.103 8.046 -18.828 1.00 93.25 95 ARG A N 1
ATOM 749 C CA . ARG A 1 95 ? 13.544 7.946 -19.101 1.00 93.25 95 ARG A CA 1
ATOM 750 C C . ARG A 1 95 ? 14.242 6.9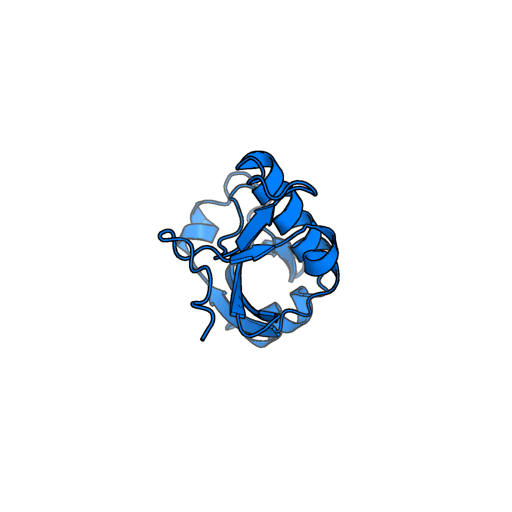17 -18.203 1.00 93.25 95 ARG A C 1
ATOM 752 O O . ARG A 1 95 ? 15.396 6.597 -18.461 1.00 93.25 95 ARG A O 1
ATOM 759 N N . GLY A 1 96 ? 13.542 6.371 -17.208 1.00 91.31 96 GLY A N 1
ATOM 760 C CA . GLY A 1 96 ? 14.048 5.354 -16.292 1.00 91.31 96 GLY A CA 1
ATOM 761 C C . GLY A 1 96 ? 14.647 5.900 -14.997 1.00 91.31 96 GLY A C 1
ATOM 762 O O . GLY A 1 96 ? 15.285 5.137 -14.279 1.00 91.31 96 GLY A O 1
ATOM 763 N N . TYR A 1 97 ? 14.453 7.184 -14.689 1.00 94.19 97 TYR A N 1
ATOM 764 C CA . TYR A 1 97 ? 14.919 7.767 -13.431 1.00 94.19 97 TYR A CA 1
ATOM 765 C C . TYR A 1 97 ? 13.918 7.541 -12.307 1.00 94.19 97 TYR A C 1
ATOM 767 O O . TYR A 1 97 ? 12.708 7.649 -12.517 1.00 94.19 97 TYR A O 1
ATOM 775 N N . ASP A 1 98 ? 14.440 7.288 -11.109 1.00 95.75 98 ASP A N 1
ATOM 776 C CA . ASP A 1 98 ? 13.645 7.179 -9.891 1.00 95.75 98 ASP A CA 1
ATOM 777 C C . ASP A 1 98 ? 12.846 8.469 -9.662 1.00 95.75 98 ASP A C 1
ATOM 779 O O . ASP A 1 98 ? 13.363 9.586 -9.759 1.00 95.75 98 ASP A O 1
ATOM 783 N N . ARG A 1 99 ? 11.553 8.309 -9.374 1.00 95.94 99 ARG A N 1
ATOM 784 C CA . ARG A 1 99 ? 10.716 9.401 -8.881 1.00 95.94 99 ARG A CA 1
ATOM 785 C C . ARG A 1 99 ? 11.172 9.819 -7.487 1.00 95.94 99 ARG A C 1
ATOM 787 O O . ARG A 1 99 ? 11.717 9.012 -6.735 1.00 95.94 99 ARG A O 1
ATOM 794 N N . THR A 1 100 ? 10.911 11.076 -7.135 1.00 96.62 100 THR A N 1
ATOM 795 C CA . THR A 1 100 ? 11.171 11.562 -5.776 1.00 96.62 100 THR A CA 1
ATOM 796 C C . THR A 1 100 ? 10.369 10.749 -4.758 1.00 96.62 100 THR A C 1
ATOM 798 O O . THR A 1 100 ? 9.387 10.085 -5.102 1.00 96.62 100 THR A O 1
ATOM 801 N N . GLU A 1 101 ? 10.767 10.802 -3.491 1.00 95.12 101 GLU A N 1
ATOM 802 C CA . GLU A 1 101 ? 10.024 10.151 -2.409 1.00 95.12 101 GLU A CA 1
ATOM 803 C C . GLU A 1 101 ? 8.574 10.660 -2.339 1.00 95.12 101 GLU A C 1
ATOM 805 O O . GLU A 1 101 ? 7.633 9.868 -2.306 1.00 95.12 101 GLU A O 1
ATOM 810 N N . HIS A 1 102 ? 8.385 11.979 -2.432 1.00 95.88 102 HIS A N 1
ATOM 811 C CA . HIS A 1 102 ? 7.062 12.601 -2.448 1.00 95.88 102 HIS A CA 1
ATOM 812 C C . HIS A 1 102 ? 6.191 12.095 -3.609 1.00 95.88 102 HIS A C 1
ATOM 814 O O . HIS A 1 102 ? 5.058 11.660 -3.393 1.00 95.88 102 HIS A O 1
ATOM 820 N N . ASP A 1 103 ? 6.736 12.083 -4.829 1.00 96.44 103 ASP A N 1
ATOM 821 C CA . ASP A 1 103 ? 6.024 11.576 -6.008 1.00 96.44 103 ASP A CA 1
ATOM 822 C C . ASP A 1 103 ? 5.710 10.083 -5.874 1.00 96.44 103 ASP A C 1
ATOM 824 O O . ASP A 1 103 ? 4.640 9.625 -6.273 1.00 96.44 103 ASP A O 1
ATOM 828 N N . THR A 1 104 ? 6.636 9.315 -5.298 1.00 96.44 104 THR A N 1
ATOM 829 C CA . THR A 1 104 ? 6.458 7.884 -5.051 1.00 96.44 104 THR A CA 1
ATOM 830 C C . THR A 1 104 ? 5.276 7.650 -4.120 1.00 96.44 104 THR A C 1
ATOM 832 O O . THR A 1 104 ? 4.381 6.880 -4.465 1.00 96.44 104 THR A O 1
ATOM 835 N N . HIS A 1 105 ? 5.209 8.357 -2.991 1.00 96.62 105 HIS A N 1
ATOM 836 C CA . HIS A 1 105 ? 4.088 8.253 -2.055 1.00 96.62 105 HIS A CA 1
ATOM 837 C C . HIS A 1 105 ? 2.758 8.639 -2.710 1.00 96.62 105 HIS A C 1
ATOM 839 O O . HIS A 1 105 ? 1.776 7.909 -2.576 1.00 96.62 105 HIS A O 1
ATOM 845 N N . ALA A 1 106 ? 2.728 9.730 -3.481 1.00 96.62 106 ALA A N 1
ATOM 846 C CA . ALA A 1 106 ? 1.528 10.160 -4.197 1.00 96.62 106 ALA A CA 1
ATOM 847 C C . ALA A 1 106 ? 1.053 9.119 -5.229 1.00 96.62 106 ALA A C 1
ATOM 849 O O . ALA A 1 106 ? -0.145 8.845 -5.343 1.00 96.62 106 ALA A O 1
ATOM 850 N N . ILE A 1 107 ? 1.982 8.496 -5.962 1.00 96.81 107 ILE A N 1
ATOM 851 C CA . ILE A 1 107 ? 1.671 7.429 -6.922 1.00 96.81 107 ILE A CA 1
ATOM 852 C C . ILE A 1 107 ? 1.099 6.205 -6.203 1.00 96.81 107 ILE A C 1
ATOM 854 O O . ILE A 1 107 ? 0.072 5.683 -6.635 1.00 96.81 107 ILE A O 1
ATOM 858 N N . LEU A 1 108 ? 1.728 5.759 -5.112 1.00 97.25 108 LEU A N 1
ATOM 859 C CA . LEU A 1 108 ? 1.261 4.597 -4.352 1.00 97.25 108 LEU A CA 1
ATOM 860 C C . LEU A 1 108 ? -0.127 4.842 -3.752 1.00 97.25 108 LEU A C 1
ATOM 862 O O . LEU A 1 108 ? -1.002 3.989 -3.888 1.00 97.25 108 LEU A O 1
ATOM 866 N N . TRP A 1 109 ? -0.383 6.027 -3.193 1.00 97.50 109 TRP A N 1
ATOM 867 C CA . TRP A 1 109 ? -1.722 6.386 -2.725 1.00 97.50 109 TRP A CA 1
ATOM 868 C C . TRP A 1 109 ? -2.754 6.435 -3.849 1.00 97.50 109 TRP A C 1
ATOM 870 O O . TRP A 1 109 ? -3.888 6.005 -3.651 1.00 97.50 109 TRP A O 1
ATOM 880 N N . SER A 1 110 ? -2.377 6.887 -5.050 1.00 96.00 110 SER A N 1
ATOM 881 C CA . SER A 1 110 ? -3.272 6.819 -6.210 1.00 96.00 110 SER A CA 1
ATOM 882 C C . SER A 1 110 ? -3.609 5.378 -6.605 1.00 96.00 110 SER A C 1
ATOM 884 O O . SER A 1 110 ? -4.725 5.148 -7.065 1.00 96.00 110 SER A O 1
ATOM 886 N N . VAL A 1 111 ? -2.677 4.431 -6.455 1.00 96.12 111 VAL A N 1
ATOM 887 C CA . VAL A 1 111 ? -2.937 3.002 -6.691 1.00 96.12 111 VAL A CA 1
ATOM 888 C C . VAL A 1 111 ? -3.890 2.465 -5.625 1.00 96.12 111 VAL A C 1
ATOM 890 O O . VAL A 1 111 ? -4.930 1.917 -5.976 1.00 96.12 111 VAL A O 1
ATOM 893 N N . ILE A 1 112 ? -3.603 2.704 -4.342 1.00 96.94 112 ILE A N 1
ATOM 894 C CA . ILE A 1 112 ? -4.448 2.262 -3.219 1.00 96.94 112 ILE A CA 1
ATOM 895 C C . ILE A 1 112 ? -5.864 2.839 -3.330 1.00 96.94 112 ILE A C 1
ATOM 897 O O . ILE A 1 112 ? -6.843 2.121 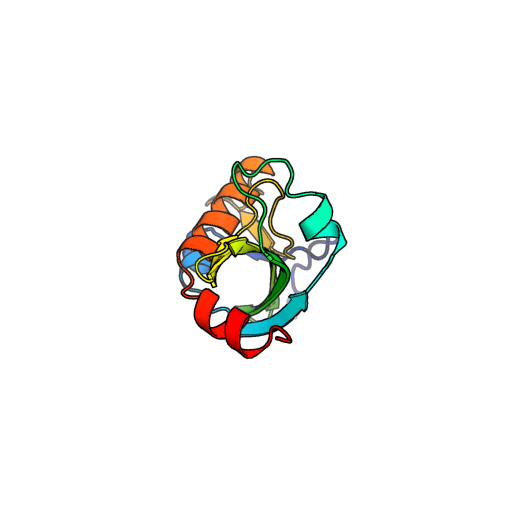-3.150 1.00 96.94 112 ILE A O 1
ATOM 901 N N . GLY A 1 113 ? -5.995 4.119 -3.682 1.00 95.50 113 GLY A N 1
ATOM 902 C CA . GLY A 1 113 ? -7.291 4.778 -3.857 1.00 95.50 113 GLY A CA 1
ATOM 903 C C . GLY A 1 113 ? -8.117 4.230 -5.025 1.00 95.50 113 GLY A C 1
ATOM 904 O O . GLY A 1 113 ? -9.337 4.371 -5.022 1.00 95.50 113 GLY A O 1
ATOM 905 N N . ALA A 1 114 ? -7.480 3.587 -6.008 1.00 94.44 114 ALA A N 1
ATOM 906 C CA . ALA A 1 114 ? -8.171 2.891 -7.093 1.00 94.44 114 ALA A CA 1
ATOM 907 C C . ALA A 1 114 ? -8.576 1.452 -6.716 1.00 94.44 114 ALA A C 1
ATOM 909 O O . ALA A 1 114 ? -9.388 0.839 -7.411 1.00 94.44 114 ALA A O 1
ATOM 910 N N . MET A 1 115 ? -8.034 0.903 -5.626 1.00 94.69 115 MET A N 1
ATOM 911 C CA . MET A 1 115 ? -8.369 -0.435 -5.145 1.00 94.69 115 MET A CA 1
ATOM 912 C C . MET A 1 115 ? -9.676 -0.413 -4.346 1.00 94.69 115 MET A C 1
ATOM 914 O O . MET A 1 115 ? -9.856 0.386 -3.430 1.00 94.69 115 MET A O 1
ATOM 918 N N . SER A 1 116 ? -10.569 -1.366 -4.620 1.00 93.62 116 SER A N 1
ATOM 919 C CA . SER A 1 116 ? -11.725 -1.661 -3.755 1.00 93.62 116 SER A CA 1
ATOM 920 C C . SER A 1 116 ? -11.296 -2.540 -2.572 1.00 93.62 116 SER A C 1
ATOM 922 O O . SER A 1 116 ? -11.702 -3.694 -2.464 1.00 93.62 116 SER A O 1
ATOM 924 N N . TRP A 1 117 ? -10.401 -2.030 -1.724 1.00 95.69 117 TRP A N 1
ATOM 925 C CA . TRP A 1 117 ? -9.677 -2.829 -0.727 1.00 95.69 117 TRP A CA 1
ATOM 926 C C . TRP A 1 117 ? -10.469 -3.106 0.560 1.00 95.69 117 TRP A C 1
ATOM 928 O O . TRP A 1 117 ? -10.240 -4.112 1.236 1.00 95.69 117 TRP A O 1
ATOM 938 N N . GLN A 1 118 ? -11.421 -2.236 0.906 1.00 95.88 118 GLN A N 1
ATOM 939 C CA . GLN A 1 118 ? -12.138 -2.266 2.183 1.00 95.88 118 GLN A CA 1
ATOM 940 C C . GLN A 1 118 ? -12.875 -3.593 2.445 1.00 95.88 118 GLN A C 1
ATOM 942 O O . GLN A 1 118 ? -12.799 -4.078 3.575 1.00 95.88 118 GLN A O 1
ATOM 947 N N . PRO A 1 119 ? -13.562 -4.226 1.468 1.00 94.50 119 PRO A N 1
ATOM 948 C CA . PRO A 1 119 ? -14.218 -5.513 1.696 1.00 94.50 119 PRO A CA 1
ATOM 949 C C . PRO A 1 119 ? -13.252 -6.617 2.147 1.00 94.50 119 PRO A C 1
ATOM 951 O O . PRO A 1 119 ? -13.563 -7.336 3.094 1.00 94.50 119 PRO A O 1
ATOM 954 N N . ALA A 1 120 ? -12.072 -6.714 1.525 1.00 93.12 120 ALA A N 1
ATOM 955 C CA . ALA A 1 120 ? -11.076 -7.736 1.856 1.00 93.12 120 ALA A CA 1
ATOM 956 C C . ALA A 1 120 ? -10.391 -7.471 3.208 1.00 93.12 120 ALA A C 1
ATOM 958 O O . ALA A 1 120 ? -10.143 -8.394 3.983 1.00 93.12 120 ALA A O 1
ATOM 959 N N . ALA A 1 121 ? -10.141 -6.198 3.532 1.00 90.00 121 ALA A N 1
ATOM 960 C CA . ALA A 1 121 ? -9.592 -5.826 4.833 1.00 90.00 121 ALA A CA 1
ATOM 961 C C . ALA A 1 121 ? -10.576 -6.109 5.983 1.00 90.00 121 ALA A C 1
ATOM 963 O O . ALA A 1 121 ? -10.161 -6.529 7.061 1.00 90.00 121 ALA A O 1
ATOM 964 N N . ARG A 1 122 ? -11.889 -5.950 5.756 1.00 87.00 122 ARG A N 1
ATOM 965 C CA . ARG A 1 122 ? -12.920 -6.259 6.762 1.00 87.00 122 ARG A CA 1
ATOM 966 C C . ARG A 1 122 ? -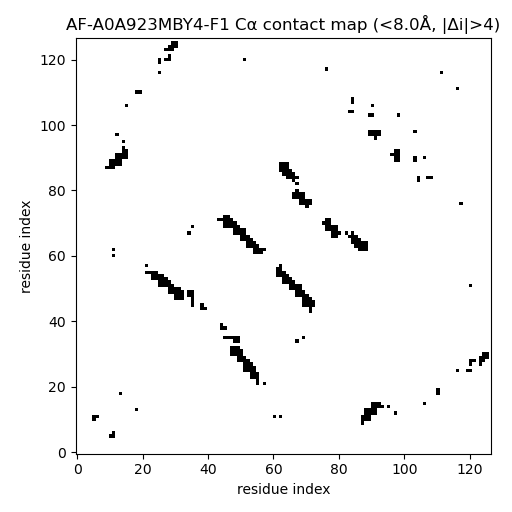13.042 -7.748 7.068 1.00 87.00 122 ARG A C 1
ATOM 968 O O . ARG A 1 122 ? -13.239 -8.092 8.225 1.00 87.00 122 ARG A O 1
ATOM 975 N N . SER A 1 123 ? -12.951 -8.623 6.065 1.00 71.12 123 SER A N 1
ATOM 976 C CA . SER A 1 123 ? -13.191 -10.063 6.254 1.00 71.12 123 SER A CA 1
ATOM 977 C C . SER A 1 123 ? -12.150 -10.764 7.129 1.00 71.12 123 SER A C 1
ATOM 979 O O . SER A 1 123 ? -12.418 -11.858 7.613 1.00 71.12 123 SER A O 1
ATOM 981 N N . ASN A 1 124 ? -10.983 -10.144 7.327 1.00 57.91 124 ASN A N 1
ATOM 982 C CA . ASN A 1 124 ? -9.849 -10.723 8.049 1.00 57.91 124 ASN A CA 1
ATOM 983 C C . ASN A 1 124 ? -9.421 -9.912 9.284 1.00 57.91 124 ASN A C 1
ATOM 985 O O . ASN A 1 124 ? -8.467 -10.299 9.954 1.00 57.91 124 ASN A O 1
ATOM 989 N N . ALA A 1 125 ? -10.108 -8.811 9.606 1.00 53.44 125 ALA A N 1
ATOM 990 C CA . ALA A 1 125 ? -9.891 -8.110 10.866 1.00 53.44 125 ALA A CA 1
ATOM 991 C C . ALA A 1 125 ? -10.633 -8.868 11.986 1.00 53.44 125 ALA A C 1
ATOM 993 O O . ALA A 1 125 ? -11.850 -9.042 11.866 1.00 53.44 125 ALA A O 1
ATOM 994 N N . PRO A 1 126 ? -9.957 -9.339 13.054 1.00 46.84 126 PRO A N 1
ATOM 995 C CA . PRO A 1 126 ? -10.660 -9.921 14.192 1.00 46.84 126 PRO A CA 1
ATOM 996 C C . PRO A 1 126 ? -11.651 -8.890 14.756 1.00 46.84 126 PRO A C 1
ATOM 998 O O . PRO A 1 126 ? -11.328 -7.703 14.854 1.00 46.84 126 PRO A O 1
ATOM 1001 N N . VAL A 1 127 ? -12.881 -9.342 15.022 1.00 49.81 127 VAL A N 1
ATOM 1002 C CA . VAL A 1 127 ? -13.980 -8.519 15.560 1.00 49.81 127 VAL A CA 1
ATOM 1003 C C . VAL A 1 127 ? -13.679 -8.114 16.993 1.00 49.81 127 VAL A C 1
ATOM 1005 O O . VAL A 1 127 ? -13.283 -9.014 17.767 1.00 49.81 127 VAL A O 1
#

Mean predicted aligned error: 5.47 Å

Foldseek 3Di:
DDDPPQDPLLADEDALVVLLVWDKDWDAWEWDVVVQVVCPVDPARFPTKTKTKIWTDDPNDIKIKMFIWTAHPVRDIDTDLVDAIDISYFHAYPVGHTDDPVVRRVSSVVSVVPDPCRVVNVVHYDD

pLDDT: mean 89.24, std 13.64, range [34.56, 98.38]

Organism: NCBI:txid2079448